Protein AF-A0A3C0XJE2-F1 (afdb_monomer)

Secondary structure (DSSP, 8-state):
--EEEEEEEEEETTEEEEEEEEE-TT---EEEEEEEETTTTEEEEEEEEE-PSSPPSEEEEEEE--S-PPTT-EEEEEEEEE-TTS-SEEEEEEEEEEPPPTT---

Structure (mmCIF, N/CA/C/O backbone):
data_AF-A0A3C0XJE2-F1
#
_entry.id   AF-A0A3C0XJE2-F1
#
loop_
_atom_site.group_PDB
_atom_site.id
_atom_site.type_symbol
_atom_site.label_atom_id
_atom_site.label_alt_id
_atom_site.label_comp_id
_atom_site.label_asym_id
_atom_site.label_entity_id
_atom_site.label_seq_id
_atom_site.pdbx_PDB_ins_code
_atom_site.Cartn_x
_atom_site.Cartn_y
_atom_site.Cartn_z
_atom_site.occupancy
_atom_site.B_iso_or_equiv
_atom_site.auth_seq_id
_atom_site.auth_comp_id
_atom_site.auth_asym_id
_atom_site.auth_atom_id
_atom_site.pdbx_PDB_model_num
ATOM 1 N N . MET A 1 1 ? 18.043 -7.257 -4.875 1.00 84.69 1 MET A N 1
ATOM 2 C CA . MET A 1 1 ? 16.768 -7.864 -4.430 1.00 84.69 1 MET A CA 1
ATOM 3 C C . MET A 1 1 ? 15.732 -6.751 -4.365 1.00 84.69 1 MET A C 1
ATOM 5 O O . MET A 1 1 ? 16.162 -5.626 -4.138 1.00 84.69 1 MET A O 1
ATOM 9 N N . PRO A 1 2 ? 14.442 -7.008 -4.639 1.00 93.31 2 PRO A N 1
ATOM 10 C CA . PRO A 1 2 ? 13.404 -5.992 -4.478 1.00 93.31 2 PRO A CA 1
ATOM 11 C C . PRO A 1 2 ? 13.290 -5.572 -3.004 1.00 93.31 2 PRO A C 1
ATOM 13 O O . PRO A 1 2 ? 13.441 -6.412 -2.116 1.00 93.31 2 PRO A O 1
ATOM 16 N N . VAL A 1 3 ? 13.045 -4.288 -2.751 1.00 97.06 3 VAL A N 1
ATOM 17 C CA . VAL A 1 3 ? 12.875 -3.710 -1.411 1.00 97.06 3 VAL A CA 1
ATOM 18 C C . VAL A 1 3 ? 11.586 -2.901 -1.383 1.00 97.06 3 VAL A C 1
ATOM 20 O O . VAL A 1 3 ? 11.285 -2.179 -2.330 1.00 97.06 3 VAL A O 1
ATOM 23 N N . ALA A 1 4 ? 10.852 -3.010 -0.283 1.00 97.75 4 ALA A N 1
ATOM 24 C CA . ALA A 1 4 ? 9.692 -2.195 0.043 1.00 97.75 4 ALA A CA 1
ATOM 25 C C . ALA A 1 4 ? 9.818 -1.776 1.509 1.00 97.75 4 ALA A C 1
ATOM 27 O O . ALA A 1 4 ? 10.203 -2.594 2.345 1.00 97.75 4 ALA A O 1
ATOM 28 N N . SER A 1 5 ? 9.544 -0.512 1.815 1.00 98.06 5 SER A N 1
ATOM 29 C CA . SER A 1 5 ? 9.662 0.012 3.172 1.00 98.06 5 SER A CA 1
ATOM 30 C C . SER A 1 5 ? 8.653 1.123 3.403 1.00 98.06 5 SER A C 1
ATOM 32 O O . SER A 1 5 ? 8.678 2.139 2.710 1.00 98.06 5 SER A O 1
ATOM 34 N N . THR A 1 6 ? 7.789 0.961 4.399 1.00 97.00 6 THR A N 1
ATOM 35 C CA . THR A 1 6 ? 6.989 2.059 4.933 1.00 97.00 6 THR A CA 1
ATOM 36 C C . THR A 1 6 ? 7.902 2.966 5.754 1.00 97.00 6 THR A C 1
ATOM 38 O O . THR A 1 6 ? 8.459 2.554 6.774 1.00 97.00 6 THR A O 1
ATOM 41 N N . THR A 1 7 ? 8.076 4.204 5.295 1.00 96.88 7 THR A N 1
ATOM 42 C CA . THR A 1 7 ? 8.969 5.201 5.899 1.00 96.88 7 THR A CA 1
ATOM 43 C C . THR A 1 7 ? 8.261 6.057 6.942 1.00 96.88 7 THR A C 1
ATOM 45 O O . THR A 1 7 ? 8.892 6.466 7.915 1.00 96.88 7 THR A O 1
ATOM 48 N N . SER A 1 8 ? 6.957 6.290 6.786 1.00 95.62 8 SER A N 1
ATOM 49 C CA . SER A 1 8 ? 6.118 6.903 7.814 1.00 95.62 8 SER A CA 1
ATOM 50 C C . SER A 1 8 ? 4.711 6.316 7.806 1.00 95.62 8 SER A C 1
ATOM 52 O O . SER A 1 8 ? 4.201 5.869 6.777 1.00 95.62 8 SER A O 1
ATOM 54 N N . LEU A 1 9 ? 4.093 6.319 8.984 1.00 93.81 9 LEU A N 1
ATOM 55 C CA . LEU A 1 9 ? 2.720 5.895 9.193 1.00 93.81 9 LEU A CA 1
ATOM 56 C C . LEU A 1 9 ? 2.113 6.779 10.283 1.00 93.81 9 LEU A C 1
ATOM 58 O O . LEU A 1 9 ? 2.555 6.727 11.431 1.00 93.81 9 LEU A O 1
ATOM 62 N N . SER A 1 10 ? 1.127 7.584 9.903 1.00 91.56 10 SER A N 1
ATOM 63 C CA . SER A 1 10 ? 0.506 8.589 10.763 1.00 91.56 10 SER A CA 1
ATOM 64 C C . SER A 1 10 ? -1.014 8.437 10.714 1.00 91.56 10 SER A C 1
ATOM 66 O O . SER A 1 10 ? -1.629 8.823 9.719 1.00 91.56 10 SER A O 1
ATOM 68 N N . PRO A 1 11 ? -1.648 7.856 11.742 1.00 84.88 11 PRO A N 1
ATOM 69 C CA . PRO A 1 11 ? -3.096 7.898 11.863 1.00 84.88 11 PRO A CA 1
ATOM 70 C C . PRO A 1 11 ? -3.534 9.318 12.257 1.00 84.88 11 PRO A C 1
ATOM 72 O O . PRO A 1 11 ? -3.150 9.822 13.312 1.00 84.88 11 PRO A O 1
ATOM 75 N N . GLU A 1 12 ? -4.332 9.973 11.415 1.00 75.00 12 GLU A N 1
ATOM 76 C CA . GLU A 1 12 ? -4.779 11.359 11.602 1.00 75.00 12 GLU A CA 1
ATOM 77 C C . GLU A 1 12 ? -6.303 11.439 11.507 1.00 75.00 12 GLU A C 1
ATOM 79 O O . GLU A 1 12 ? -6.883 10.984 10.527 1.00 75.00 12 GLU A O 1
ATOM 84 N N . GLY A 1 13 ? -6.959 12.031 12.513 1.00 61.41 13 GLY A N 1
ATOM 85 C CA . GLY A 1 13 ? -8.338 12.532 12.399 1.00 61.41 13 GLY A CA 1
ATOM 86 C C . GLY A 1 13 ? -9.404 11.538 11.912 1.00 61.41 13 GLY A C 1
ATOM 87 O O . GLY A 1 13 ? -10.383 11.971 11.314 1.00 61.41 13 GLY A O 1
ATOM 88 N N . GLY A 1 14 ? -9.220 10.233 12.142 1.00 70.94 14 GLY A N 1
ATOM 89 C CA . GLY A 1 14 ? -10.127 9.186 11.659 1.00 70.94 14 GLY A CA 1
ATOM 90 C C . GLY A 1 14 ? -9.708 8.519 10.346 1.00 70.94 14 GLY A C 1
ATOM 91 O O . GLY A 1 14 ? -10.490 7.742 9.824 1.00 70.94 14 GLY A O 1
ATOM 92 N N . GLY A 1 15 ? -8.503 8.777 9.834 1.00 84.44 15 GLY A N 1
ATOM 93 C CA . GLY A 1 15 ? -7.879 8.093 8.697 1.00 84.44 15 GLY A CA 1
ATOM 94 C C . GLY A 1 15 ? -6.404 7.765 8.963 1.00 84.44 15 GLY A C 1
ATOM 95 O O . GLY A 1 15 ? -5.925 7.817 10.099 1.00 84.44 15 GLY A O 1
ATOM 96 N N . ILE A 1 16 ? -5.658 7.433 7.908 1.00 92.00 16 ILE A N 1
ATOM 97 C CA . ILE A 1 16 ? -4.215 7.151 7.967 1.00 92.00 16 ILE A CA 1
ATOM 98 C C . ILE A 1 16 ? -3.491 7.741 6.760 1.00 92.00 16 ILE A C 1
ATOM 100 O O . ILE A 1 16 ? -3.913 7.548 5.625 1.00 92.00 16 ILE A O 1
ATOM 104 N N . ALA A 1 17 ? -2.355 8.389 7.002 1.00 94.31 17 ALA A N 1
ATOM 105 C CA . ALA A 1 17 ? -1.374 8.734 5.985 1.00 94.31 17 ALA A CA 1
ATOM 106 C C . ALA A 1 17 ? -0.167 7.787 6.064 1.00 94.31 17 ALA A C 1
ATOM 108 O O . ALA A 1 17 ? 0.385 7.535 7.137 1.00 94.31 17 ALA A O 1
ATOM 109 N N . VAL A 1 18 ? 0.256 7.271 4.915 1.00 95.56 18 VAL A N 1
ATOM 110 C CA . VAL A 1 18 ? 1.407 6.380 4.758 1.00 95.56 18 VAL A CA 1
ATOM 111 C C . VAL A 1 18 ? 2.365 7.002 3.755 1.00 95.56 18 VAL A C 1
ATOM 113 O O . VAL A 1 18 ? 1.949 7.398 2.669 1.00 95.56 18 VAL A O 1
ATOM 116 N N . ALA A 1 19 ? 3.653 7.044 4.086 1.00 96.88 19 ALA A N 1
ATOM 117 C CA . ALA A 1 19 ? 4.709 7.231 3.099 1.00 96.88 19 ALA A CA 1
ATOM 118 C C . ALA A 1 19 ? 5.564 5.968 3.029 1.00 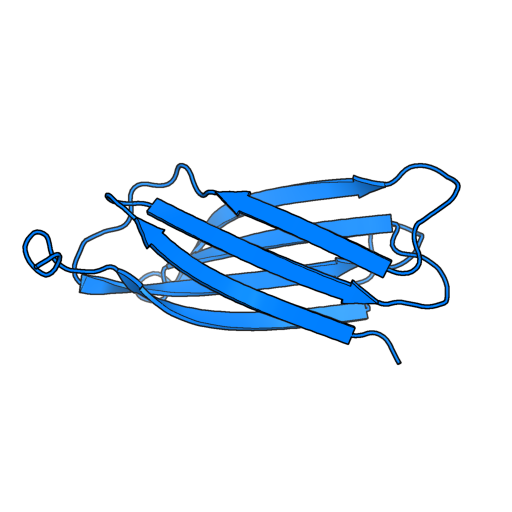96.88 19 ALA A C 1
ATOM 120 O O . ALA A 1 19 ? 5.815 5.304 4.037 1.00 96.88 19 ALA A O 1
ATOM 121 N N . ALA A 1 20 ? 6.000 5.622 1.826 1.00 97.94 20 ALA A N 1
ATOM 122 C CA . ALA A 1 20 ? 6.795 4.436 1.587 1.00 97.94 20 ALA A CA 1
ATOM 123 C C . ALA A 1 20 ? 7.781 4.642 0.439 1.00 97.94 20 ALA A C 1
ATOM 125 O O . ALA A 1 20 ? 7.598 5.501 -0.429 1.00 97.94 20 ALA A O 1
ATOM 126 N N . SER A 1 21 ? 8.829 3.828 0.433 1.00 98.12 21 SER A N 1
ATOM 127 C CA . SER A 1 21 ? 9.791 3.750 -0.654 1.00 98.12 21 SER A CA 1
ATOM 128 C C . SER A 1 21 ? 10.002 2.312 -1.105 1.00 98.12 21 SER A C 1
ATOM 130 O O . SER A 1 21 ? 9.901 1.363 -0.322 1.00 98.12 21 SER A O 1
ATOM 132 N N . ALA A 1 22 ? 10.294 2.149 -2.390 1.00 98.06 22 ALA A N 1
ATOM 133 C CA . ALA A 1 22 ? 10.611 0.857 -2.975 1.00 98.06 22 ALA A CA 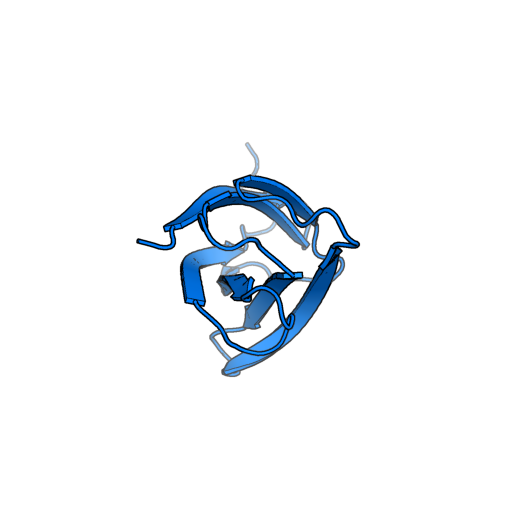1
ATOM 134 C C . ALA A 1 22 ? 11.759 0.956 -3.968 1.00 98.06 22 ALA A C 1
ATOM 136 O O . ALA A 1 22 ? 11.952 1.987 -4.614 1.00 98.06 22 ALA A O 1
ATOM 137 N N . SER A 1 23 ? 12.473 -0.157 -4.127 1.00 98.00 23 SER A N 1
ATOM 138 C CA . SER A 1 23 ? 13.445 -0.335 -5.197 1.00 98.00 23 SER A CA 1
ATOM 139 C C . SER A 1 23 ? 13.334 -1.720 -5.829 1.00 98.00 23 SER A C 1
ATOM 141 O O . SER A 1 23 ? 13.206 -2.742 -5.152 1.00 98.00 23 SER A O 1
ATOM 143 N N . TYR A 1 24 ? 13.382 -1.767 -7.158 1.00 97.94 24 TYR A N 1
ATOM 144 C CA . TYR A 1 24 ? 13.408 -2.997 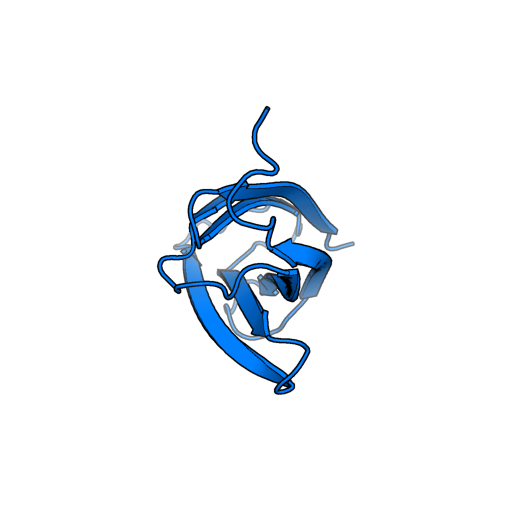-7.937 1.00 97.94 24 TYR A CA 1
ATOM 145 C C . TYR A 1 24 ? 14.119 -2.755 -9.272 1.00 97.94 24 TYR A C 1
ATOM 147 O O . TYR A 1 24 ? 13.584 -2.121 -10.176 1.00 97.94 24 TYR A O 1
ATOM 155 N N . GLY A 1 25 ? 15.346 -3.276 -9.396 1.00 96.75 25 GLY A N 1
ATOM 156 C CA . GLY A 1 25 ? 16.234 -3.022 -10.542 1.00 96.75 25 GLY A CA 1
ATOM 157 C C . GLY A 1 25 ? 15.617 -3.255 -11.934 1.00 96.75 25 GLY A C 1
ATOM 158 O O . GLY A 1 25 ? 15.842 -2.431 -12.814 1.00 96.75 25 GLY A O 1
ATOM 159 N N . PRO A 1 26 ? 14.823 -4.320 -12.158 1.00 96.06 26 PRO A N 1
ATOM 160 C CA . PRO A 1 26 ? 14.123 -4.544 -13.428 1.00 96.06 26 PRO A CA 1
ATOM 161 C C . PRO A 1 26 ? 12.996 -3.551 -13.770 1.00 96.06 26 PRO A C 1
ATOM 163 O O . PRO A 1 26 ? 12.518 -3.578 -14.905 1.00 96.06 26 PRO A O 1
ATOM 166 N N . GLY A 1 27 ? 12.567 -2.708 -12.827 1.00 97.19 27 GLY A N 1
ATOM 167 C CA . GLY A 1 27 ? 11.514 -1.705 -13.006 1.00 97.19 27 GLY A CA 1
ATOM 168 C C . GLY A 1 27 ? 10.198 -2.056 -12.305 1.00 97.19 27 GLY A C 1
ATOM 169 O O . GLY A 1 27 ? 9.756 -3.206 -12.310 1.00 97.19 27 GLY A O 1
ATOM 170 N N .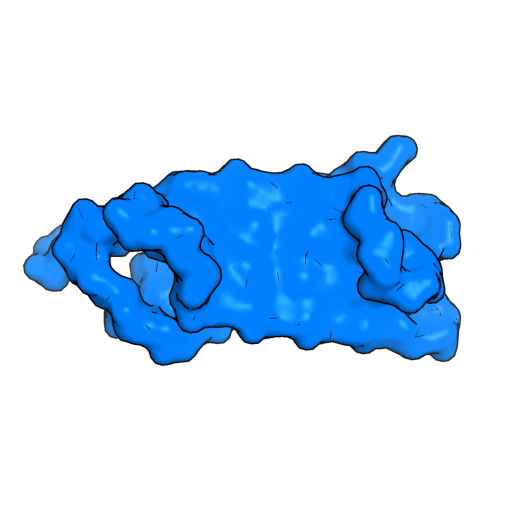 ILE A 1 28 ? 9.572 -1.040 -11.716 1.00 98.31 28 ILE A N 1
ATOM 171 C CA . ILE A 1 28 ? 8.317 -1.102 -10.961 1.00 98.31 28 ILE A CA 1
ATOM 172 C C . ILE A 1 28 ? 7.173 -0.696 -11.889 1.00 98.31 28 ILE A C 1
ATOM 174 O O . ILE A 1 28 ? 7.171 0.413 -12.418 1.00 98.31 28 ILE A O 1
ATOM 178 N N . GLY A 1 29 ? 6.210 -1.595 -12.099 1.00 97.81 29 GLY A N 1
ATOM 179 C CA . GLY A 1 29 ? 5.030 -1.325 -12.926 1.00 97.81 29 GLY A CA 1
ATOM 180 C C . GLY A 1 29 ? 3.859 -0.757 -12.130 1.00 97.81 29 GLY A C 1
ATOM 181 O O . GLY A 1 29 ? 3.120 0.072 -12.651 1.00 97.81 29 GLY A O 1
ATOM 182 N N . ARG A 1 30 ? 3.712 -1.168 -10.864 1.00 98.38 30 ARG A N 1
ATOM 183 C CA . ARG A 1 30 ? 2.632 -0.712 -9.981 1.00 98.38 30 ARG A CA 1
ATOM 184 C C . ARG A 1 30 ? 3.051 -0.732 -8.514 1.00 98.38 30 ARG A C 1
ATOM 186 O O . ARG A 1 30 ? 3.790 -1.621 -8.086 1.00 98.38 30 ARG A O 1
ATOM 193 N N . LEU A 1 31 ? 2.525 0.205 -7.736 1.00 97.88 31 LEU A N 1
ATOM 194 C CA . LEU A 1 31 ? 2.488 0.155 -6.274 1.00 97.88 31 LEU A CA 1
ATOM 195 C C . LEU A 1 31 ? 1.050 -0.006 -5.796 1.00 97.88 31 LEU A C 1
ATOM 197 O O . LEU A 1 31 ? 0.145 0.518 -6.436 1.00 97.88 31 LEU A O 1
ATOM 201 N N . GLY A 1 32 ? 0.860 -0.672 -4.661 1.00 97.69 32 GLY A N 1
ATOM 202 C CA . GLY A 1 32 ? -0.439 -0.758 -3.999 1.00 97.69 32 GLY A CA 1
ATOM 203 C C . GLY A 1 32 ? -0.332 -0.444 -2.514 1.00 97.69 32 GLY A C 1
ATOM 204 O O . GLY A 1 32 ? 0.516 -0.998 -1.820 1.00 97.69 32 GLY A O 1
ATOM 205 N N . PHE A 1 33 ? -1.212 0.408 -2.015 1.00 97.56 33 PHE A N 1
ATOM 206 C CA . PHE A 1 33 ? -1.450 0.625 -0.595 1.00 97.56 33 PHE A CA 1
ATOM 207 C C . PHE A 1 33 ? -2.752 -0.071 -0.228 1.00 97.56 33 PHE A C 1
ATOM 209 O O . PHE A 1 33 ? -3.768 0.163 -0.874 1.00 97.56 33 PHE A O 1
ATOM 216 N N . VAL A 1 34 ? -2.729 -0.943 0.778 1.00 97.31 34 VAL A N 1
ATOM 217 C CA . VAL A 1 34 ? -3.931 -1.658 1.235 1.00 97.31 34 VAL A CA 1
ATOM 218 C C . VAL A 1 34 ? -4.074 -1.477 2.731 1.00 97.31 34 VAL A C 1
ATOM 220 O O . VAL A 1 34 ? -3.136 -1.747 3.481 1.00 97.31 34 VAL A O 1
ATOM 223 N N . LEU A 1 35 ? -5.257 -1.061 3.162 1.00 96.81 35 LEU A N 1
ATOM 224 C CA . LEU A 1 35 ? -5.617 -0.940 4.562 1.00 96.81 35 LEU A CA 1
ATOM 225 C C . LEU A 1 35 ? -6.597 -2.046 4.938 1.00 96.81 35 LEU A C 1
ATOM 227 O O . LEU A 1 35 ? -7.620 -2.222 4.282 1.00 96.81 35 LEU A O 1
ATOM 231 N N . ILE A 1 36 ? -6.286 -2.785 5.997 1.00 97.00 36 ILE A N 1
ATOM 232 C CA . ILE A 1 36 ? -7.094 -3.895 6.505 1.00 97.00 36 ILE A CA 1
ATOM 233 C C . ILE A 1 36 ? -7.495 -3.600 7.946 1.00 97.00 36 ILE A 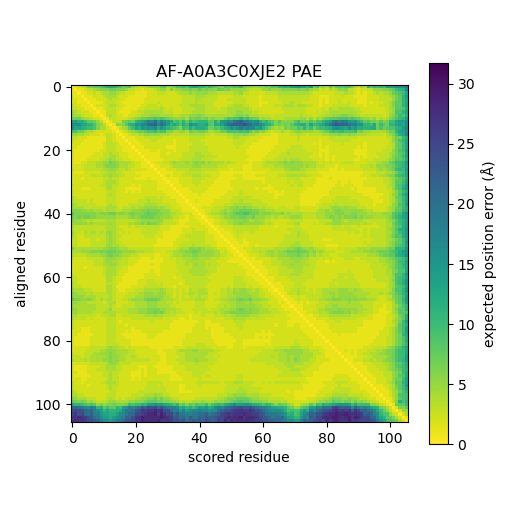C 1
ATOM 235 O O . ILE A 1 36 ? -6.649 -3.234 8.763 1.00 97.00 36 ILE A O 1
ATOM 239 N N . ASP A 1 37 ? -8.767 -3.811 8.259 1.00 95.56 37 ASP A N 1
ATOM 240 C CA . ASP A 1 37 ? -9.262 -3.877 9.630 1.00 95.56 37 ASP A CA 1
ATOM 241 C C . ASP A 1 37 ? -8.958 -5.271 10.187 1.00 95.56 37 ASP A C 1
ATOM 243 O O . ASP A 1 37 ? -9.418 -6.280 9.649 1.00 95.56 37 ASP A O 1
ATOM 247 N N . LEU A 1 38 ? -8.144 -5.351 11.243 1.00 95.62 38 LEU A N 1
ATOM 248 C CA . LEU A 1 38 ? -7.745 -6.639 11.812 1.00 95.62 38 LEU A CA 1
ATOM 249 C C . LEU A 1 38 ? -8.825 -7.276 12.690 1.00 95.62 38 LEU A C 1
ATOM 251 O O . LEU A 1 38 ? -8.714 -8.464 12.988 1.00 95.62 38 LEU A O 1
ATOM 255 N N . THR A 1 39 ? -9.863 -6.538 13.081 1.00 93.12 39 THR A N 1
ATOM 256 C CA . THR A 1 39 ? -10.983 -7.094 13.855 1.00 93.12 39 THR A CA 1
ATOM 257 C C . THR A 1 39 ? -11.920 -7.924 12.988 1.00 93.12 39 THR A C 1
ATOM 259 O O . THR A 1 39 ? -12.413 -8.970 13.410 1.00 93.12 39 THR A O 1
ATOM 262 N N . THR A 1 40 ? -12.125 -7.477 11.753 1.00 92.56 40 THR A N 1
ATOM 263 C CA . THR A 1 40 ? -13.003 -8.103 10.762 1.00 92.56 40 THR A CA 1
ATOM 264 C C . THR A 1 40 ? -12.224 -8.865 9.689 1.00 92.56 40 THR A C 1
ATOM 266 O O . THR A 1 40 ? -12.809 -9.650 8.945 1.00 92.56 40 THR A O 1
ATOM 269 N N . ALA A 1 41 ? -10.901 -8.675 9.630 1.00 90.81 41 ALA A N 1
ATOM 270 C CA . ALA A 1 41 ? -9.985 -9.242 8.643 1.00 90.81 41 ALA A CA 1
ATOM 271 C C . ALA A 1 41 ? -10.354 -8.910 7.184 1.00 90.81 4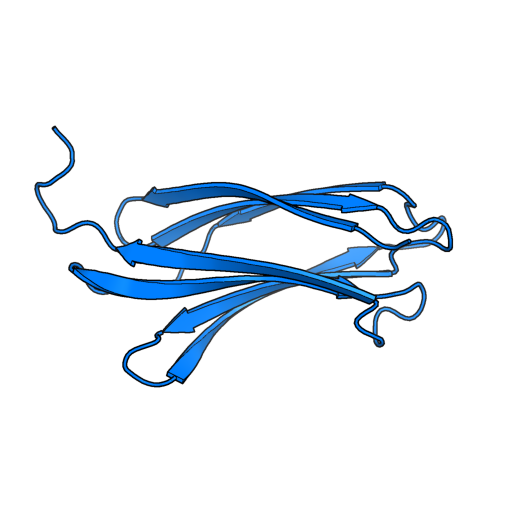1 ALA A C 1
ATOM 273 O O . ALA A 1 41 ? -10.015 -9.670 6.273 1.00 90.81 41 ALA A O 1
ATOM 274 N N . VAL A 1 42 ? -11.022 -7.774 6.950 1.00 90.12 42 VAL A N 1
ATOM 275 C CA . VAL A 1 42 ? -11.405 -7.321 5.604 1.00 90.12 42 VAL A CA 1
ATOM 276 C C . VAL A 1 42 ? -10.620 -6.081 5.165 1.00 90.12 42 VAL A C 1
ATOM 278 O O . VAL A 1 42 ? -10.293 -5.227 5.996 1.00 90.12 42 VAL A O 1
ATOM 281 N N . PRO A 1 43 ? -10.309 -5.953 3.859 1.00 93.00 43 PRO A N 1
ATOM 282 C CA . PRO A 1 43 ? -9.808 -4.704 3.303 1.00 93.00 43 PRO A CA 1
ATOM 283 C C . PRO A 1 43 ? -10.839 -3.591 3.490 1.00 93.00 43 PRO A C 1
ATOM 285 O O . PRO A 1 43 ? -12.008 -3.753 3.143 1.00 93.00 43 PRO A O 1
ATOM 288 N N . VAL A 1 44 ? -10.384 -2.466 4.025 1.00 94.62 44 VAL A N 1
ATOM 289 C CA . VAL A 1 44 ? -11.185 -1.254 4.217 1.00 94.62 44 VAL A CA 1
ATOM 290 C C . VAL A 1 44 ? -11.004 -0.318 3.029 1.00 94.62 44 VAL A C 1
ATOM 292 O O . VAL A 1 44 ? -11.969 0.260 2.539 1.00 94.62 44 VAL A O 1
ATOM 295 N N . GLU A 1 45 ? -9.770 -0.186 2.542 1.00 95.44 45 GLU A N 1
ATOM 296 C CA . GLU A 1 45 ? -9.444 0.681 1.414 1.00 95.44 45 GLU A CA 1
ATOM 297 C C . GLU A 1 45 ? -8.200 0.175 0.683 1.00 95.44 45 GLU A C 1
ATOM 299 O O . GLU A 1 45 ? -7.332 -0.482 1.268 1.00 95.44 45 GLU A O 1
ATOM 304 N N . GLN A 1 46 ? -8.113 0.501 -0.604 1.00 95.81 46 GLN A N 1
ATOM 305 C CA . GLN A 1 46 ? -6.948 0.243 -1.435 1.00 95.81 46 GLN A CA 1
ATOM 306 C C . GLN A 1 46 ? -6.715 1.418 -2.386 1.00 95.81 46 GLN A C 1
ATOM 308 O O . GLN A 1 46 ? -7.662 1.972 -2.942 1.00 95.81 46 GLN A O 1
ATOM 313 N N . GLY A 1 47 ? -5.447 1.768 -2.589 1.00 95.75 47 GLY A N 1
ATOM 314 C CA . GLY A 1 47 ? -5.009 2.731 -3.592 1.00 95.75 47 GLY A CA 1
ATOM 315 C C . GLY A 1 47 ? -3.846 2.169 -4.394 1.00 95.75 47 GLY A C 1
ATOM 316 O O . GLY A 1 47 ? -2.858 1.726 -3.814 1.00 95.75 47 GLY A O 1
ATOM 317 N N . ASP A 1 48 ? -3.949 2.209 -5.717 1.00 96.62 48 ASP A N 1
ATOM 318 C CA . ASP A 1 48 ? -2.898 1.749 -6.620 1.00 96.62 48 ASP A CA 1
ATOM 319 C C . ASP A 1 48 ? -2.309 2.918 -7.415 1.00 96.62 48 ASP A C 1
ATOM 321 O O . ASP A 1 48 ? -2.993 3.892 -7.735 1.00 96.62 48 ASP A O 1
ATOM 325 N N . VAL A 1 49 ? -1.020 2.813 -7.735 1.00 96.44 49 VAL A N 1
ATOM 326 C CA . VAL A 1 49 ? -0.303 3.752 -8.602 1.00 96.44 49 VAL A CA 1
ATOM 327 C C . VAL A 1 49 ? 0.392 2.954 -9.691 1.00 96.44 49 VAL A C 1
ATOM 329 O O . VAL A 1 49 ? 1.356 2.239 -9.414 1.00 96.44 49 VAL A O 1
ATOM 332 N N . ASP A 1 50 ? -0.088 3.088 -10.923 1.00 97.12 50 ASP A N 1
ATOM 333 C CA . ASP A 1 50 ? 0.519 2.477 -12.103 1.00 97.12 50 ASP A CA 1
ATOM 334 C C . ASP A 1 50 ? 1.557 3.415 -12.734 1.00 97.12 50 ASP A C 1
ATOM 336 O O . ASP A 1 50 ? 1.339 4.624 -12.862 1.00 97.12 50 ASP A O 1
ATOM 340 N N . TYR A 1 51 ? 2.685 2.855 -13.167 1.00 95.94 51 TYR A N 1
ATOM 341 C CA . TYR A 1 51 ? 3.748 3.593 -13.847 1.00 95.94 51 TYR A CA 1
ATOM 342 C C . TYR A 1 51 ? 3.789 3.278 -15.342 1.00 95.94 51 TYR A C 1
ATOM 344 O O . TYR A 1 51 ? 3.672 2.132 -15.773 1.00 95.94 51 TYR A O 1
ATOM 352 N N . ALA A 1 52 ? 4.013 4.319 -16.143 1.00 94.06 52 ALA A N 1
ATOM 353 C CA . ALA A 1 52 ? 4.234 4.206 -17.579 1.00 94.06 52 ALA A CA 1
ATOM 354 C C . ALA A 1 52 ? 5.728 4.056 -17.911 1.00 94.06 52 ALA A C 1
ATOM 356 O O . ALA A 1 52 ? 6.601 4.392 -17.115 1.00 94.06 52 ALA A O 1
ATOM 357 N N . VAL A 1 53 ? 6.028 3.570 -19.117 1.00 92.00 53 VAL A N 1
ATOM 358 C CA . VAL A 1 53 ? 7.406 3.452 -19.620 1.00 92.00 53 VAL A CA 1
ATOM 359 C C . VAL A 1 53 ? 8.003 4.853 -19.861 1.00 92.00 53 VAL A C 1
ATOM 361 O O . VAL A 1 53 ? 7.332 5.678 -20.484 1.00 92.00 53 VAL A O 1
ATOM 364 N N . PRO A 1 54 ? 9.263 5.121 -19.460 1.00 94.31 54 PRO A N 1
ATOM 365 C CA . PRO A 1 54 ? 10.204 4.208 -18.802 1.00 94.31 54 PRO A CA 1
ATOM 366 C C . PRO A 1 54 ? 9.842 3.928 -17.337 1.00 94.31 54 PRO A C 1
ATOM 368 O O . PRO A 1 54 ? 9.575 4.846 -16.569 1.00 94.31 54 PRO A O 1
ATOM 371 N N . LEU A 1 55 ? 9.875 2.646 -16.952 1.00 9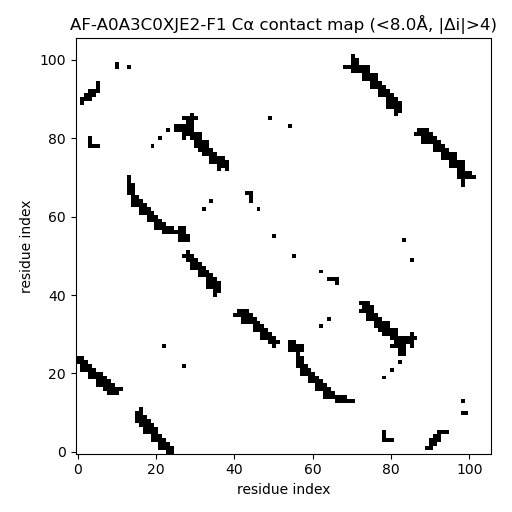7.25 55 LEU A N 1
ATOM 372 C CA . LEU A 1 55 ? 9.507 2.223 -15.601 1.00 97.25 55 LEU A CA 1
ATOM 373 C C . LEU A 1 55 ? 10.580 2.635 -14.583 1.00 97.25 55 LEU A C 1
ATOM 375 O O . LEU A 1 55 ? 11.768 2.399 -14.836 1.00 97.25 55 LEU A O 1
ATOM 379 N N . PRO A 1 56 ? 10.192 3.193 -13.426 1.00 97.50 56 PRO A N 1
ATOM 380 C CA . PRO A 1 56 ? 11.140 3.567 -12.390 1.00 97.50 56 PRO A CA 1
ATOM 381 C C . PRO A 1 56 ? 11.735 2.326 -11.722 1.00 97.50 56 PRO A C 1
ATOM 383 O O . PRO A 1 56 ? 11.041 1.344 -11.464 1.00 97.50 56 PRO A O 1
ATOM 386 N N . SER A 1 57 ? 13.024 2.374 -11.394 1.00 97.38 57 SER A N 1
ATOM 387 C CA . SER A 1 57 ? 13.670 1.363 -10.548 1.00 97.38 57 SER A CA 1
ATOM 388 C C . SER A 1 57 ? 13.575 1.692 -9.058 1.00 97.38 57 SER A C 1
ATOM 390 O O . SER A 1 57 ? 13.792 0.807 -8.234 1.00 97.38 57 SER A O 1
ATOM 392 N N . GLU A 1 58 ? 13.276 2.947 -8.714 1.00 97.69 58 GLU A N 1
ATOM 393 C CA . GLU A 1 58 ? 13.140 3.458 -7.349 1.00 97.69 58 GLU A CA 1
ATOM 394 C C . GLU A 1 58 ? 11.989 4.459 -7.281 1.00 97.69 58 GLU A C 1
ATOM 396 O O . GLU A 1 58 ? 11.795 5.256 -8.200 1.00 97.69 58 GLU A O 1
ATOM 401 N N . VAL A 1 59 ? 11.223 4.414 -6.195 1.00 97.25 59 VAL A N 1
ATOM 402 C CA . VAL A 1 59 ? 10.036 5.250 -5.999 1.00 97.25 59 VAL A CA 1
ATOM 403 C C . VAL A 1 59 ? 9.897 5.648 -4.538 1.00 97.25 59 VAL A C 1
ATOM 405 O O . VAL A 1 59 ? 10.183 4.858 -3.637 1.00 97.25 59 VAL A O 1
ATOM 408 N N . CYS A 1 60 ? 9.399 6.862 -4.324 1.00 97.31 60 CYS A N 1
ATOM 409 C CA . CYS A 1 60 ? 8.849 7.326 -3.057 1.00 97.31 60 CYS A CA 1
ATOM 410 C C . CYS A 1 60 ? 7.390 7.697 -3.314 1.00 97.31 60 CYS A C 1
ATOM 412 O O . CYS A 1 60 ? 7.109 8.479 -4.222 1.00 97.31 60 CYS A O 1
ATOM 414 N N . ALA A 1 61 ? 6.476 7.127 -2.540 1.00 96.56 61 ALA A N 1
ATOM 415 C CA . ALA A 1 61 ? 5.047 7.337 -2.700 1.00 96.56 61 ALA A CA 1
ATOM 416 C C . ALA A 1 61 ? 4.402 7.624 -1.347 1.00 96.56 61 ALA A C 1
ATOM 418 O O . ALA A 1 61 ? 4.816 7.088 -0.318 1.00 96.56 61 ALA A O 1
ATOM 419 N N . SER A 1 62 ? 3.375 8.465 -1.369 1.00 95.69 62 SER A N 1
ATOM 420 C CA . SER A 1 62 ? 2.500 8.698 -0.232 1.00 95.69 62 SER A CA 1
ATOM 421 C C . SER A 1 62 ? 1.062 8.375 -0.608 1.00 95.69 62 SER A C 1
ATOM 423 O O . SER A 1 62 ? 0.639 8.555 -1.750 1.00 95.69 62 SER A O 1
ATOM 425 N N . TRP A 1 63 ? 0.318 7.889 0.373 1.00 95.62 63 TRP A N 1
ATOM 426 C CA . TRP A 1 63 ? -1.095 7.584 0.260 1.00 95.62 63 TRP A CA 1
ATOM 427 C C . TRP A 1 63 ? -1.793 8.002 1.548 1.00 95.62 63 TRP A C 1
ATOM 429 O O . TRP A 1 63 ? -1.281 7.759 2.640 1.00 95.62 63 TRP A O 1
ATOM 439 N N . ALA A 1 64 ? -2.946 8.646 1.417 1.00 94.12 64 ALA A N 1
ATOM 440 C CA . ALA A 1 64 ? -3.806 8.989 2.536 1.00 94.12 64 ALA A CA 1
ATOM 441 C C . ALA A 1 64 ? -5.144 8.280 2.347 1.00 94.12 64 ALA A C 1
ATOM 443 O O . ALA A 1 64 ? -5.773 8.400 1.296 1.00 94.12 64 ALA A O 1
ATOM 444 N N . SER A 1 65 ? -5.543 7.535 3.368 1.00 92.69 65 SER A N 1
ATOM 445 C CA . SER A 1 65 ? -6.825 6.858 3.445 1.00 92.69 65 SER A CA 1
ATOM 446 C C . SER A 1 65 ? -7.946 7.871 3.628 1.00 92.69 65 SER A C 1
ATOM 448 O O . SER A 1 65 ? -7.820 8.827 4.396 1.00 92.69 65 SER A O 1
ATOM 450 N N . THR A 1 66 ? -9.051 7.629 2.935 1.00 90.12 66 THR A N 1
ATOM 451 C CA . THR A 1 66 ? -10.320 8.336 3.133 1.00 90.12 66 THR A CA 1
ATOM 452 C C . THR A 1 66 ? -11.300 7.536 3.991 1.00 90.12 66 THR A C 1
ATOM 454 O O . THR A 1 66 ? -12.371 8.038 4.336 1.00 90.12 66 THR A O 1
ATOM 457 N N . ALA A 1 67 ? -10.946 6.299 4.350 1.00 89.94 67 ALA A N 1
ATOM 458 C CA . ALA A 1 67 ? -11.753 5.457 5.210 1.00 89.94 67 ALA A CA 1
ATOM 459 C C . ALA A 1 67 ? -11.844 6.019 6.631 1.00 89.94 67 ALA A C 1
ATOM 461 O O . ALA A 1 67 ? -10.844 6.416 7.224 1.00 89.94 67 ALA A O 1
ATOM 462 N N . ALA A 1 68 ? -13.054 5.977 7.189 1.00 88.81 68 ALA A N 1
ATOM 463 C CA . ALA A 1 68 ? -13.287 6.288 8.590 1.00 88.81 68 ALA A CA 1
ATOM 464 C C . ALA A 1 68 ? -12.836 5.112 9.471 1.00 88.81 68 ALA A C 1
ATOM 466 O O . ALA A 1 68 ? -13.446 4.040 9.458 1.00 88.81 68 ALA A O 1
ATOM 467 N N . LEU A 1 69 ? -11.770 5.320 10.236 1.00 91.38 69 LEU A N 1
ATOM 468 C CA . LEU A 1 69 ? -11.214 4.358 11.180 1.00 91.38 69 LEU A CA 1
ATOM 469 C C . LEU A 1 69 ? -11.867 4.510 12.550 1.00 91.38 69 LEU A C 1
ATOM 471 O O . LEU A 1 69 ? -12.031 5.614 13.073 1.00 91.38 69 LEU A O 1
ATOM 475 N N . ALA A 1 70 ? -12.228 3.378 13.142 1.00 90.50 70 ALA A N 1
ATOM 476 C CA . ALA A 1 70 ? -12.817 3.316 14.463 1.00 90.50 70 ALA A CA 1
ATOM 477 C C . ALA A 1 70 ? -11.739 3.581 15.536 1.00 90.50 70 ALA A C 1
ATOM 479 O O . ALA A 1 70 ? -10.702 2.906 15.556 1.00 90.50 70 ALA A O 1
ATOM 480 N N . PRO A 1 71 ? -11.956 4.545 16.450 1.00 90.00 71 PRO A N 1
ATOM 481 C CA . PRO A 1 71 ? -10.987 4.866 17.490 1.00 90.00 71 PRO A CA 1
ATOM 482 C C . PRO A 1 71 ? -10.702 3.671 18.410 1.00 90.00 71 PRO A C 1
ATOM 484 O O . PRO A 1 71 ? -11.616 3.054 18.951 1.00 90.00 71 PRO A O 1
ATOM 487 N N . GLY A 1 72 ? -9.423 3.381 18.649 1.00 89.38 72 GLY A N 1
ATOM 488 C CA . GLY A 1 72 ? -8.974 2.262 19.478 1.00 89.38 72 GLY A CA 1
ATOM 489 C C . GLY A 1 72 ? -8.873 0.916 18.758 1.00 89.38 72 GLY A C 1
ATOM 490 O O . GLY A 1 72 ? -8.323 -0.012 19.351 1.00 89.38 72 GLY A O 1
ATOM 491 N N . GLU A 1 73 ? -9.335 0.813 17.510 1.00 91.88 73 GLU A N 1
ATOM 492 C CA . GLU A 1 73 ? -9.233 -0.422 16.731 1.00 91.88 73 GLU A CA 1
ATOM 493 C C . GLU A 1 73 ? -7.861 -0.600 16.080 1.00 91.88 73 GLU A C 1
ATOM 495 O O . GLU A 1 73 ? -7.116 0.362 15.854 1.00 91.88 73 GLU A O 1
ATOM 500 N N . VAL A 1 74 ? -7.511 -1.859 15.801 1.00 93.94 74 VAL A N 1
ATOM 501 C CA . VAL A 1 74 ? -6.220 -2.228 15.214 1.00 93.94 74 VAL A CA 1
ATOM 502 C C . VAL A 1 74 ? -6.368 -2.463 13.718 1.00 93.94 74 VAL A C 1
ATOM 504 O O . VAL A 1 74 ? -7.163 -3.285 13.263 1.00 93.94 74 VAL A O 1
ATOM 507 N N . TYR A 1 75 ? -5.522 -1.784 12.961 1.00 95.88 75 TYR A N 1
ATOM 508 C CA . TYR A 1 75 ? -5.471 -1.846 11.514 1.00 95.88 75 TYR A CA 1
ATOM 509 C C . TYR A 1 75 ? -4.093 -2.290 11.043 1.00 95.88 75 TYR A C 1
ATOM 511 O O . TYR A 1 75 ? -3.096 -2.237 11.768 1.00 95.88 75 TYR A O 1
ATOM 519 N N . ARG A 1 76 ? -4.038 -2.716 9.787 1.00 97.00 76 ARG A N 1
ATOM 520 C CA . ARG A 1 76 ? -2.809 -3.095 9.104 1.00 97.00 76 ARG A CA 1
ATOM 521 C C . ARG A 1 76 ? -2.725 -2.408 7.756 1.00 97.00 76 ARG A C 1
ATOM 523 O O . ARG A 1 76 ? -3.590 -2.604 6.908 1.00 97.00 76 ARG A O 1
ATOM 530 N N . ALA A 1 77 ? -1.653 -1.655 7.559 1.00 96.88 77 ALA A N 1
ATOM 531 C CA . ALA A 1 77 ? -1.288 -1.072 6.283 1.00 96.88 77 ALA A CA 1
ATOM 532 C C . ALA A 1 77 ? -0.266 -1.969 5.573 1.00 96.88 77 ALA A C 1
ATOM 534 O O . ALA A 1 77 ? 0.730 -2.400 6.164 1.00 96.88 77 ALA A O 1
ATOM 535 N N . PHE A 1 78 ? -0.506 -2.227 4.294 1.00 97.88 78 PHE A N 1
ATOM 536 C CA . PHE A 1 78 ? 0.437 -2.858 3.385 1.00 97.88 78 PHE A CA 1
ATOM 537 C C . PHE A 1 78 ? 0.911 -1.860 2.346 1.00 97.88 78 PHE A C 1
ATOM 539 O O . PHE A 1 78 ? 0.123 -1.072 1.824 1.00 97.88 78 PHE A O 1
ATOM 546 N N . PHE A 1 79 ? 2.185 -1.976 1.996 1.00 98.38 79 PHE A N 1
ATOM 547 C CA . PHE A 1 79 ? 2.760 -1.350 0.822 1.00 98.38 79 PHE A CA 1
ATOM 548 C C . PHE A 1 79 ? 3.298 -2.445 -0.097 1.00 98.38 79 PHE A C 1
ATOM 550 O O . PHE A 1 79 ? 4.277 -3.108 0.232 1.00 98.38 79 PHE A O 1
ATOM 557 N N . HIS A 1 80 ? 2.625 -2.663 -1.221 1.00 98.50 80 HIS A N 1
ATOM 558 C CA . HIS A 1 80 ? 2.908 -3.687 -2.216 1.00 98.50 80 HIS A CA 1
ATOM 559 C C . HIS A 1 80 ? 3.673 -3.102 -3.402 1.00 98.50 80 HIS A C 1
ATOM 561 O O . HIS A 1 80 ? 3.308 -2.053 -3.931 1.00 98.50 80 HIS A O 1
ATOM 567 N N . VAL A 1 81 ? 4.690 -3.824 -3.867 1.00 98.44 81 VAL A N 1
ATOM 568 C CA . VAL A 1 81 ? 5.478 -3.477 -5.053 1.00 98.44 81 VAL A CA 1
ATOM 569 C C . VAL A 1 81 ? 5.295 -4.568 -6.090 1.00 98.44 81 VAL A C 1
ATOM 571 O O . VAL A 1 81 ? 5.609 -5.733 -5.828 1.00 98.44 81 VAL A O 1
ATOM 574 N N . TYR A 1 82 ? 4.816 -4.191 -7.270 1.00 98.44 82 TYR A N 1
ATOM 575 C CA . TYR A 1 82 ? 4.616 -5.102 -8.387 1.00 98.44 82 TYR A CA 1
ATOM 576 C C . TYR A 1 82 ? 5.690 -4.903 -9.458 1.00 98.44 82 TYR A C 1
ATOM 578 O O . TYR A 1 82 ? 6.200 -3.797 -9.665 1.00 98.44 82 TYR A O 1
ATOM 586 N N . ASP A 1 83 ? 6.043 -5.993 -10.136 1.00 97.44 83 ASP A N 1
ATOM 587 C CA . ASP A 1 83 ? 7.034 -5.994 -11.211 1.00 97.44 83 ASP A CA 1
ATOM 588 C C . ASP A 1 83 ? 6.618 -5.128 -12.416 1.00 97.44 83 ASP A C 1
ATOM 590 O O . ASP A 1 83 ? 5.574 -4.477 -12.436 1.00 97.44 83 ASP A O 1
ATOM 594 N N . ARG A 1 84 ? 7.428 -5.163 -13.477 1.00 96.75 84 ARG A N 1
ATOM 595 C CA . ARG A 1 84 ? 7.191 -4.449 -14.740 1.00 96.75 84 ARG A CA 1
ATOM 596 C C . ARG A 1 84 ? 5.860 -4.740 -15.440 1.00 96.75 84 ARG A C 1
ATOM 598 O O . ARG A 1 84 ? 5.507 -4.015 -16.363 1.00 96.75 84 ARG A O 1
ATOM 605 N N . THR A 1 85 ? 5.175 -5.825 -15.083 1.00 96.12 85 THR A N 1
ATOM 606 C CA . THR A 1 85 ? 3.848 -6.150 -15.626 1.00 96.12 85 THR A CA 1
ATOM 607 C C . THR A 1 85 ? 2.733 -5.478 -14.832 1.00 96.12 85 THR A C 1
ATOM 609 O O . THR A 1 85 ? 1.599 -5.440 -15.296 1.00 96.12 85 THR A O 1
ATOM 612 N N . GLY A 1 86 ? 3.043 -4.982 -13.630 1.00 95.31 86 GLY A N 1
ATOM 613 C CA . GLY A 1 86 ? 2.067 -4.493 -12.667 1.00 95.31 86 GLY A CA 1
ATOM 614 C C . GLY A 1 86 ? 1.276 -5.611 -11.984 1.00 95.31 86 GLY A C 1
ATOM 615 O O . GLY A 1 86 ? 0.412 -5.312 -11.175 1.00 95.31 86 GLY A O 1
ATOM 616 N N . VAL A 1 87 ? 1.547 -6.892 -12.269 1.00 96.06 87 VAL A N 1
ATOM 617 C CA . VAL A 1 87 ? 0.734 -8.020 -11.779 1.00 96.06 87 VAL A CA 1
ATOM 618 C C . VAL A 1 87 ? 1.435 -8.811 -10.679 1.00 96.06 87 VAL A C 1
ATOM 620 O O . VAL A 1 87 ? 0.807 -9.135 -9.672 1.00 96.06 87 VAL A O 1
ATOM 623 N N . ASN A 1 88 ? 2.725 -9.122 -10.832 1.00 97.62 88 ASN A N 1
ATOM 624 C CA . ASN A 1 88 ? 3.415 -9.997 -9.882 1.00 97.62 88 ASN A CA 1
ATOM 625 C C . ASN A 1 88 ? 3.968 -9.196 -8.705 1.00 97.62 88 ASN A C 1
ATOM 627 O O . ASN A 1 88 ? 4.777 -8.290 -8.902 1.00 97.62 88 ASN A O 1
ATOM 631 N N . LEU A 1 89 ? 3.561 -9.551 -7.485 1.00 97.88 89 LEU A N 1
ATOM 632 C CA . LEU A 1 89 ? 4.102 -8.965 -6.261 1.00 97.88 89 LEU A CA 1
ATOM 633 C C . LEU A 1 89 ? 5.562 -9.402 -6.074 1.00 97.88 89 LEU A C 1
ATOM 635 O O . LEU A 1 89 ? 5.844 -10.596 -5.988 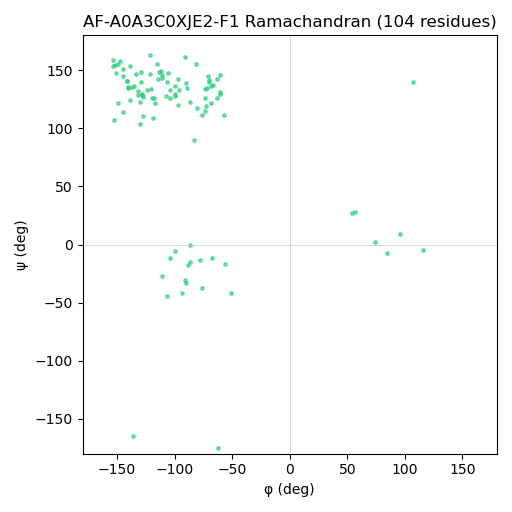1.00 97.88 89 LEU A O 1
ATOM 639 N N . VAL A 1 90 ? 6.484 -8.442 -5.986 1.00 98.25 90 VAL A N 1
ATOM 640 C CA . VAL A 1 90 ? 7.928 -8.709 -5.841 1.00 98.25 90 VAL A CA 1
ATOM 641 C C . VAL A 1 90 ? 8.486 -8.331 -4.475 1.00 98.25 90 VAL A C 1
ATOM 643 O O . VAL A 1 90 ? 9.460 -8.936 -4.034 1.00 98.25 90 VAL A O 1
ATOM 646 N N . ALA A 1 91 ? 7.882 -7.361 -3.792 1.00 98.00 91 ALA A N 1
ATOM 647 C CA . ALA A 1 91 ? 8.200 -7.007 -2.413 1.00 98.00 91 ALA A CA 1
ATOM 648 C C . ALA A 1 91 ? 6.986 -6.373 -1.739 1.00 98.00 91 ALA A C 1
ATOM 650 O O . ALA A 1 91 ? 6.086 -5.862 -2.407 1.00 98.00 91 ALA A O 1
ATOM 651 N N . TYR A 1 92 ? 6.975 -6.399 -0.410 1.00 98.25 92 TYR A N 1
ATOM 652 C CA . TYR A 1 92 ? 5.999 -5.668 0.378 1.00 98.25 92 TYR A CA 1
ATOM 653 C C . TYR A 1 92 ? 6.564 -5.288 1.745 1.00 98.25 92 TYR A C 1
ATOM 655 O O 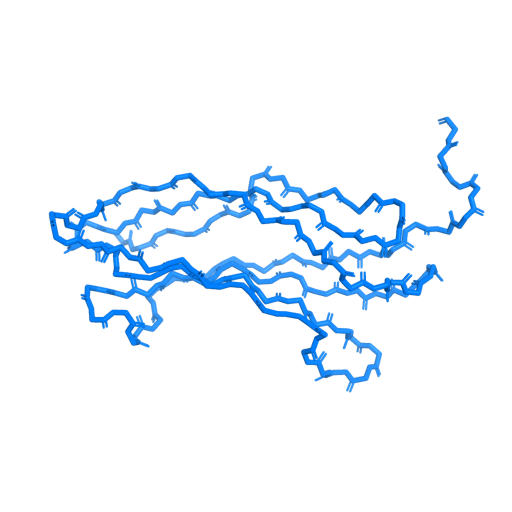. TYR A 1 92 ? 7.459 -5.966 2.251 1.00 98.25 92 TYR A O 1
ATOM 663 N N . ASP A 1 93 ? 6.024 -4.223 2.333 1.00 98.25 93 ASP A N 1
ATOM 664 C CA . ASP A 1 93 ? 6.135 -3.949 3.767 1.00 98.25 93 ASP A CA 1
ATOM 665 C C . ASP A 1 93 ? 4.745 -4.015 4.408 1.00 98.25 93 ASP A C 1
ATOM 667 O O . ASP A 1 93 ? 3.717 -3.856 3.739 1.00 98.25 93 ASP A O 1
ATOM 671 N N . ARG A 1 94 ? 4.718 -4.291 5.709 1.00 97.06 94 ARG A N 1
ATOM 672 C CA . ARG A 1 94 ? 3.501 -4.451 6.499 1.00 97.06 94 ARG A CA 1
ATOM 673 C C . ARG A 1 94 ? 3.675 -3.785 7.850 1.00 97.06 94 ARG A C 1
ATOM 675 O O . ARG A 1 94 ? 4.562 -4.161 8.619 1.00 97.06 94 ARG A O 1
ATOM 682 N N . ARG A 1 95 ? 2.768 -2.870 8.180 1.00 97.06 95 ARG A N 1
ATOM 683 C CA . ARG A 1 95 ? 2.755 -2.166 9.463 1.00 97.06 95 ARG A CA 1
ATOM 684 C C . ARG A 1 95 ? 1.388 -2.257 10.115 1.00 97.06 95 ARG A C 1
ATOM 686 O O . ARG A 1 95 ? 0.377 -1.935 9.498 1.00 97.06 95 ARG A O 1
ATOM 693 N N . ASP A 1 96 ? 1.391 -2.664 11.375 1.00 96.06 96 ASP A N 1
ATOM 694 C CA . ASP A 1 96 ? 0.200 -2.696 12.214 1.00 96.06 96 ASP A CA 1
ATOM 695 C C . ASP A 1 96 ? 0.181 -1.426 13.061 1.00 96.06 96 ASP A C 1
ATOM 697 O O . ASP A 1 96 ? 1.233 -0.964 13.514 1.00 96.06 96 ASP A O 1
ATOM 701 N N . PHE A 1 97 ? -1.001 -0.861 13.271 1.00 93.25 97 PHE A N 1
ATOM 702 C CA . PHE A 1 97 ? -1.179 0.323 14.099 1.00 93.25 97 PHE A CA 1
ATOM 703 C C . PHE A 1 97 ? -2.548 0.314 14.769 1.00 93.25 97 PHE A C 1
ATOM 705 O O . PHE A 1 97 ? -3.498 -0.286 14.270 1.00 93.25 97 PHE A O 1
ATOM 712 N N . THR A 1 98 ? -2.648 1.007 15.897 1.00 92.38 98 THR A N 1
ATOM 713 C CA . THR A 1 98 ? -3.924 1.253 16.568 1.00 92.38 98 THR A CA 1
ATOM 714 C C . THR A 1 98 ? -4.393 2.653 16.206 1.00 92.38 98 THR A C 1
ATOM 716 O O . THR A 1 98 ? -3.625 3.608 16.337 1.00 92.38 98 THR A O 1
ATOM 719 N N . CYS A 1 99 ? -5.640 2.794 15.757 1.00 90.06 99 CYS A N 1
ATOM 720 C CA . CYS A 1 99 ? -6.227 4.110 15.546 1.00 90.06 99 CYS A CA 1
ATOM 721 C C . CYS A 1 99 ? -6.312 4.830 16.904 1.00 90.06 99 CYS A C 1
ATOM 723 O O . CYS A 1 99 ? -6.863 4.263 17.854 1.00 90.06 99 CYS A O 1
ATOM 725 N N . PRO A 1 100 ? -5.767 6.050 17.047 1.00 86.50 100 PRO A N 1
ATOM 726 C CA . PRO A 1 100 ? -5.795 6.768 18.312 1.00 86.50 100 PRO A CA 1
ATOM 727 C C . PRO A 1 100 ? -7.238 7.013 18.755 1.00 86.50 100 PRO A C 1
ATOM 729 O O . PRO A 1 100 ? -8.139 7.213 17.936 1.00 86.50 100 PRO A O 1
ATOM 732 N N . LYS A 1 101 ? -7.460 6.982 20.070 1.00 83.06 101 LYS A N 1
ATOM 733 C CA . LYS A 1 101 ? -8.749 7.360 20.652 1.00 83.06 101 LYS A CA 1
ATOM 734 C C . LYS A 1 101 ? -8.930 8.870 20.525 1.00 83.06 101 LYS A C 1
ATOM 736 O O . LYS A 1 101 ? -7.962 9.624 20.632 1.00 83.06 101 LYS A O 1
ATOM 741 N N . GLU A 1 102 ? -10.163 9.314 20.305 1.00 65.00 102 GLU A N 1
ATOM 742 C CA . GLU A 1 102 ? -10.495 10.739 20.318 1.00 65.00 102 GLU A CA 1
ATOM 743 C C . GLU A 1 102 ? -10.094 11.320 21.691 1.00 65.00 102 GLU A C 1
ATOM 745 O O . GLU A 1 102 ? -10.631 10.914 22.721 1.00 65.00 102 GLU A O 1
ATOM 750 N N . GLY A 1 103 ? -9.069 12.183 21.717 1.00 60.25 103 GLY A N 1
ATOM 751 C CA . GLY A 1 103 ? -8.511 12.770 22.946 1.00 60.25 103 GLY A CA 1
ATOM 752 C C . GLY A 1 103 ? -7.060 12.409 23.299 1.00 60.25 103 GLY A C 1
ATOM 753 O O . GLY A 1 103 ? -6.533 12.990 24.244 1.00 60.25 103 GLY A O 1
ATOM 754 N N . ASP A 1 104 ? -6.389 11.522 22.553 1.00 56.69 104 ASP A N 1
ATOM 755 C CA . ASP A 1 104 ? -4.958 11.197 22.771 1.00 56.69 104 ASP A CA 1
ATOM 756 C C . ASP A 1 104 ? -3.991 12.153 22.031 1.00 56.69 104 ASP A C 1
ATOM 758 O O . ASP A 1 104 ? -2.773 12.040 22.135 1.00 56.69 104 ASP A O 1
ATOM 762 N N . GLN A 1 105 ? -4.522 13.132 21.288 1.00 51.50 105 GLN A N 1
ATOM 763 C CA . GLN A 1 105 ? -3.731 14.225 20.716 1.00 51.50 105 GLN A CA 1
ATOM 764 C C . GLN A 1 105 ? -3.552 15.313 21.779 1.00 51.50 105 GLN A C 1
ATOM 766 O O . GLN A 1 105 ? -4.396 16.202 21.907 1.00 51.50 105 GLN A O 1
ATOM 771 N N . LYS A 1 106 ? -2.483 15.230 22.572 1.00 43.97 106 LYS A N 1
ATOM 772 C CA . LYS A 1 106 ? -2.096 16.296 23.499 1.00 43.97 106 LYS A CA 1
ATOM 773 C C . LYS A 1 106 ? -0.658 16.738 23.284 1.00 43.97 106 LYS A C 1
ATOM 775 O O . LYS A 1 106 ? 0.209 15.850 23.145 1.00 43.97 106 LYS A O 1
#

Foldseek 3Di:
DKDKAFPDWDQPDQWIKTKIKIFAQQAFQKKKKWKAFPVVRDTQDMDMDGDDPVGDRMDIDMDIDPGGHDAQTKMKIKIFTDGNVNPHTDDMDMDMDGRHHDPPPD

pLDDT: mean 92.43, std 10.04, range [43.97, 98.5]

Mean predicted aligned error: 4.11 Å

Nearest PDB structures (foldseek):
  6z2o-assembly1_A  TM=7.062E-01  e=1.667E-03  Akkermansia muciniphila ATCC BAA-835
  5axh-assembly1_A  TM=7.741E-01  e=1.821E-02  Thermoanaerobacter pseudethanolicus ATCC 33223
  8fk7-assembly1_B  TM=6.059E-01  e=2.488E-02  Pyrobaculum calidifontis
  4pyg-assembly3_E  TM=6.255E-01  e=1.050E+00  Homo sapiens
  6kzb-assembly2_B  TM=6.057E-01  e=8.988E-01  Homo sapiens

Sequence (106 aa):
MPVASTTSLSPEGGGIAVAASASYGPGIGRLGFVLIDLTTAVPVEQGDVDYAVPLPSEVCASWASTAALAPGEVYRAFFHVYDRTGVNLVAYDRRDFTCPKEGDQK

Radius of gyration: 14.5 Å; Cα contacts (8 Å, |Δi|>4): 269; chains: 1; bounding box: 30×26×43 Å

Solvent-accessible surface area (backbone atoms only — not comparable to full-atom values): 5875 Å² total; per-residue (Å²): 127,56,44,39,41,72,74,44,78,46,73,50,99,43,28,40,38,38,32,31,38,38,36,29,87,89,16,34,16,22,38,36,40,38,35,30,37,64,88,79,71,40,78,72,48,74,50,74,48,79,52,61,88,80,50,46,38,62,51,78,51,74,51,69,53,87,55,82,52,60,62,64,41,50,34,34,43,34,42,39,33,15,32,66,82,44,71,51,79,64,30,57,28,78,47,76,49,64,36,67,47,94,79,73,86,123